Protein AF-A0AAW0A9S1-F1 (afdb_monomer_lite)

Secondary structure (DSSP, 8-state):
-PPPPPPPPPPP--------PPPPP----------------------PPPHHHHHHHHHHHHHHHHHHHHHHTS---PPPPPPBPTTT-PBTT--SSS---GGGT-GGG--SPPTTT--TT---S-TT-TTS-TTTS---

Sequence (140 aa):
MPEPFPRTRSPTLSYAGLASGTSSAATIAVTVFAAGSSANADALPNVPPNQGDTLRLLAKRRVDAVIENTEAARPAKKARQTRSCRKCGRVSHKVDGANGCSGAKEVRLCRNACRDCGEKGCRGRNPKSPNIGCREARWD

Organism: NCBI:txid2862362

Structure (mmCIF, N/CA/C/O backbone):
data_AF-A0AAW0A9S1-F1
#
_entry.id   AF-A0AAW0A9S1-F1
#
loop_
_atom_site.group_PDB
_atom_site.id
_atom_site.type_symbol
_atom_site.label_atom_id
_atom_site.label_alt_id
_atom_site.label_comp_id
_atom_site.label_asym_id
_atom_site.label_entity_id
_atom_site.label_seq_id
_atom_site.pdbx_PDB_ins_code
_atom_site.Cartn_x
_atom_site.Cartn_y
_atom_site.Cartn_z
_atom_site.occupancy
_atom_site.B_iso_or_equiv
_atom_site.auth_seq_id
_atom_site.auth_comp_id
_atom_site.auth_asym_id
_atom_site.auth_atom_id
_atom_site.pdbx_PDB_model_num
ATOM 1 N N . MET A 1 1 ? -16.879 -22.699 -25.201 1.00 46.31 1 MET A N 1
ATOM 2 C CA . MET A 1 1 ? -17.615 -23.136 -23.998 1.00 46.31 1 MET A CA 1
ATOM 3 C C . MET A 1 1 ? -16.809 -22.716 -22.776 1.00 46.31 1 MET A C 1
ATOM 5 O O . MET A 1 1 ? -15.693 -23.202 -22.652 1.00 46.31 1 MET A O 1
ATOM 9 N N . PRO A 1 2 ? -17.259 -21.742 -21.965 1.00 53.81 2 PRO A N 1
ATOM 10 C CA . PRO A 1 2 ? -16.545 -21.358 -20.751 1.00 53.81 2 PRO A CA 1
ATOM 11 C C . PRO A 1 2 ? -16.913 -22.300 -19.597 1.00 53.81 2 PRO A C 1
ATOM 13 O O . PRO A 1 2 ? -18.086 -22.435 -19.256 1.00 53.81 2 PRO A O 1
ATOM 16 N N . GLU A 1 3 ? -15.910 -22.946 -19.006 1.00 64.31 3 GLU A N 1
ATOM 17 C CA . GLU A 1 3 ? -16.080 -23.745 -17.790 1.00 64.31 3 GLU A CA 1
ATOM 18 C C . GLU A 1 3 ? -16.185 -22.856 -16.534 1.00 64.31 3 GLU A C 1
ATOM 20 O O . GLU A 1 3 ? -15.428 -21.887 -16.403 1.00 64.31 3 GLU A O 1
ATOM 25 N N . PRO A 1 4 ? -17.080 -23.174 -15.580 1.00 68.25 4 PRO A N 1
ATOM 26 C CA . PRO A 1 4 ? -17.135 -22.517 -14.281 1.00 68.25 4 PRO A CA 1
ATOM 27 C C . PRO A 1 4 ? -16.236 -23.232 -13.258 1.00 68.25 4 PRO A C 1
ATOM 29 O O . PRO A 1 4 ? -16.505 -24.365 -12.865 1.00 68.25 4 PRO A O 1
ATOM 32 N N . PHE A 1 5 ? -15.203 -22.554 -12.751 1.00 59.97 5 PHE A N 1
ATOM 33 C CA . PHE A 1 5 ? -14.452 -23.060 -11.597 1.00 59.97 5 PHE A CA 1
ATOM 34 C C . PHE A 1 5 ? -15.181 -22.762 -10.270 1.00 59.97 5 PHE A C 1
ATOM 36 O O . PHE A 1 5 ? -15.572 -21.614 -10.029 1.00 59.97 5 PHE A O 1
ATOM 43 N N . PRO A 1 6 ? -15.355 -23.769 -9.388 1.00 63.75 6 PRO A N 1
ATOM 44 C CA . PRO A 1 6 ? -16.054 -23.626 -8.118 1.00 63.75 6 PRO A CA 1
ATOM 45 C C . PRO A 1 6 ? -15.201 -23.021 -6.989 1.00 63.75 6 PRO A C 1
ATOM 47 O O . PRO A 1 6 ? -13.972 -23.003 -6.994 1.00 63.75 6 PRO A O 1
ATOM 50 N N . ARG A 1 7 ? -15.944 -22.522 -5.998 1.00 58.84 7 ARG A N 1
ATOM 51 C CA . ARG A 1 7 ? -15.563 -2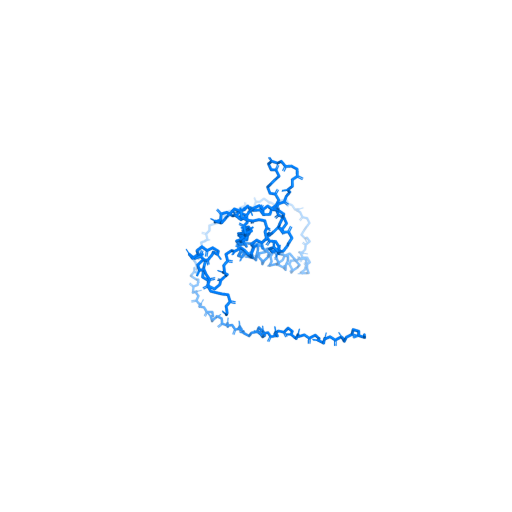1.742 -4.814 1.00 58.84 7 ARG A CA 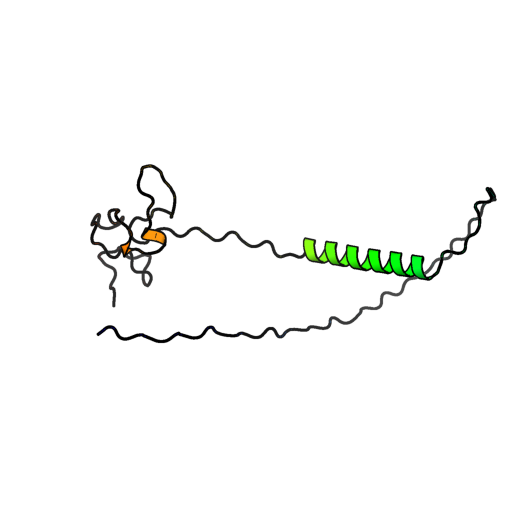1
ATOM 52 C C . ARG A 1 7 ? -14.545 -22.450 -3.911 1.00 58.84 7 ARG A C 1
ATOM 54 O O . ARG A 1 7 ? -14.805 -23.554 -3.438 1.00 58.84 7 ARG A O 1
ATOM 61 N N . THR A 1 8 ? -13.467 -21.757 -3.545 1.00 60.75 8 THR A N 1
ATOM 62 C CA . THR A 1 8 ? -12.597 -22.159 -2.431 1.00 60.75 8 THR A CA 1
ATOM 63 C C . THR A 1 8 ? -13.074 -21.555 -1.109 1.00 60.75 8 THR A C 1
ATOM 65 O O . THR A 1 8 ? -13.405 -20.375 -0.994 1.00 60.75 8 THR A O 1
ATOM 68 N N . ARG A 1 9 ? -13.169 -22.452 -0.127 1.00 55.69 9 ARG A N 1
ATOM 69 C CA . ARG A 1 9 ? -13.740 -22.301 1.212 1.00 55.69 9 ARG A CA 1
ATOM 70 C C . ARG A 1 9 ? -12.889 -21.395 2.106 1.00 55.69 9 ARG A C 1
ATOM 72 O O . ARG A 1 9 ? -11.663 -21.466 2.093 1.00 55.69 9 ARG A O 1
ATOM 79 N N . SER A 1 10 ? -13.561 -20.591 2.922 1.00 60.12 10 SER A N 1
ATOM 80 C CA . SER A 1 10 ? -12.970 -19.824 4.022 1.00 60.12 10 SER A CA 1
ATOM 81 C C . SER A 1 10 ? -12.563 -20.746 5.181 1.00 60.12 10 SER A C 1
ATOM 83 O O . SER A 1 10 ? -13.316 -21.672 5.489 1.00 60.12 10 SER A O 1
ATOM 85 N N . PRO A 1 11 ? -11.435 -20.495 5.868 1.00 64.25 11 PRO A N 1
ATOM 86 C CA . PRO A 1 11 ? -11.131 -21.179 7.115 1.00 64.25 11 PRO A CA 1
ATOM 87 C C . PRO A 1 11 ? -11.912 -20.560 8.283 1.00 64.25 11 PRO A C 1
ATOM 89 O O . PRO A 1 11 ? -11.784 -19.376 8.592 1.00 64.25 11 PRO A O 1
ATOM 92 N N . THR A 1 12 ? -12.710 -21.397 8.941 1.00 62.62 12 THR A N 1
ATOM 93 C CA . THR A 1 12 ? -13.207 -21.212 10.307 1.00 62.62 12 THR A CA 1
ATOM 94 C C . THR A 1 12 ? -12.068 -21.466 11.290 1.00 62.62 12 THR A C 1
ATOM 96 O O . THR A 1 12 ? -11.524 -22.569 11.303 1.00 62.62 12 THR A O 1
ATOM 99 N N . LEU A 1 13 ? -11.736 -20.492 12.138 1.00 56.69 13 LEU A N 1
ATOM 100 C CA . LEU A 1 13 ? -10.922 -20.723 13.334 1.00 56.69 13 LEU A CA 1
ATOM 101 C C . LEU A 1 13 ? -11.595 -20.087 14.556 1.00 56.69 13 LEU A C 1
ATOM 103 O O . LEU A 1 13 ? -11.507 -18.889 14.806 1.00 56.69 13 LEU A O 1
ATOM 107 N N . SER A 1 14 ? -12.356 -20.955 15.218 1.00 48.84 14 SER A N 1
ATOM 108 C CA . SER A 1 14 ? -12.468 -21.207 16.656 1.00 48.84 14 SER A CA 1
ATOM 109 C C . SER A 1 14 ? -11.974 -20.125 17.621 1.00 48.84 14 SER A C 1
ATOM 111 O O . SER A 1 14 ? -10.777 -19.907 17.787 1.00 48.84 14 SER A O 1
ATOM 113 N N . TYR A 1 15 ? -12.927 -19.543 18.348 1.00 52.81 15 TYR A N 1
ATOM 114 C CA . TYR A 1 15 ? -12.702 -18.777 19.568 1.00 52.81 15 TYR A CA 1
ATOM 115 C C . TYR A 1 15 ? -12.807 -19.741 20.759 1.00 52.81 15 TYR A C 1
ATOM 117 O O . TYR A 1 15 ? -13.888 -20.251 21.046 1.00 52.81 15 TYR A O 1
ATOM 125 N N . ALA A 1 16 ? -11.696 -20.014 21.437 1.00 55.69 16 ALA A N 1
ATOM 126 C CA . ALA A 1 16 ? -11.682 -20.708 22.720 1.00 55.69 16 ALA A CA 1
ATOM 127 C C . ALA A 1 16 ? -10.629 -20.047 23.612 1.00 55.69 16 ALA A C 1
ATOM 129 O O . ALA A 1 16 ? -9.466 -19.944 23.230 1.00 55.69 16 ALA A O 1
ATOM 130 N N . GLY A 1 17 ? -11.053 -19.564 24.778 1.00 44.31 17 GLY A N 1
ATOM 131 C CA . GLY A 1 17 ? -10.160 -18.919 25.736 1.00 44.31 17 GLY A CA 1
ATOM 132 C C . GLY A 1 17 ? -10.906 -18.190 26.846 1.00 44.31 17 GLY A C 1
ATOM 133 O O . GLY A 1 17 ? -10.757 -16.983 26.996 1.00 44.31 17 GLY A O 1
ATOM 134 N N . LEU A 1 18 ? -11.735 -18.918 27.598 1.00 53.41 18 LEU A N 1
ATOM 135 C CA . LEU A 1 18 ? -12.208 -18.495 28.916 1.00 53.41 18 LEU A CA 1
ATOM 136 C C . LEU A 1 18 ? -11.081 -18.775 29.915 1.00 53.41 18 LEU A C 1
ATOM 138 O O . LEU A 1 18 ? -10.791 -19.934 30.200 1.00 53.41 18 LEU A O 1
ATOM 142 N N . ALA A 1 19 ? -10.443 -17.725 30.428 1.00 51.91 19 ALA A N 1
ATOM 143 C CA . ALA A 1 19 ? -9.546 -17.819 31.572 1.00 51.91 19 ALA A CA 1
ATOM 144 C C . ALA A 1 19 ? -10.196 -17.101 32.759 1.00 51.91 19 ALA A C 1
ATOM 146 O O . ALA A 1 19 ? -10.278 -15.874 32.805 1.00 51.91 19 ALA A O 1
ATOM 147 N N . SER A 1 20 ? -10.696 -17.908 33.690 1.00 56.31 20 SER A N 1
ATOM 148 C CA . SER A 1 20 ? -11.224 -17.505 34.988 1.00 56.31 20 SER A CA 1
ATOM 149 C C . SER A 1 20 ? -10.072 -17.060 35.892 1.00 56.31 20 SER A C 1
ATOM 151 O O . SER A 1 20 ? -9.253 -17.880 36.302 1.00 56.31 20 SER A O 1
ATOM 153 N N . GLY A 1 21 ? -9.996 -15.761 36.188 1.00 47.16 21 GLY A N 1
ATOM 154 C CA . GLY A 1 21 ? -9.067 -15.194 37.165 1.00 47.16 21 GLY A CA 1
ATOM 155 C C . GLY A 1 21 ? -9.681 -15.210 38.562 1.00 47.16 21 GLY A C 1
ATOM 156 O O . GLY A 1 21 ? -10.715 -14.592 38.802 1.00 47.16 21 GLY A O 1
ATOM 157 N N . THR A 1 22 ? -9.047 -15.954 39.459 1.00 54.69 22 THR A N 1
ATOM 158 C CA . THR A 1 22 ? -9.416 -16.171 40.859 1.00 54.69 22 THR A CA 1
ATOM 159 C C . THR A 1 22 ? -9.313 -14.902 41.703 1.00 54.69 22 THR A C 1
ATOM 161 O O . THR A 1 22 ? -8.367 -14.127 41.584 1.00 54.69 22 THR A O 1
ATOM 164 N N . SER A 1 23 ? -10.295 -14.724 42.582 1.00 49.94 23 SER A N 1
ATOM 165 C CA . SER A 1 23 ? -10.449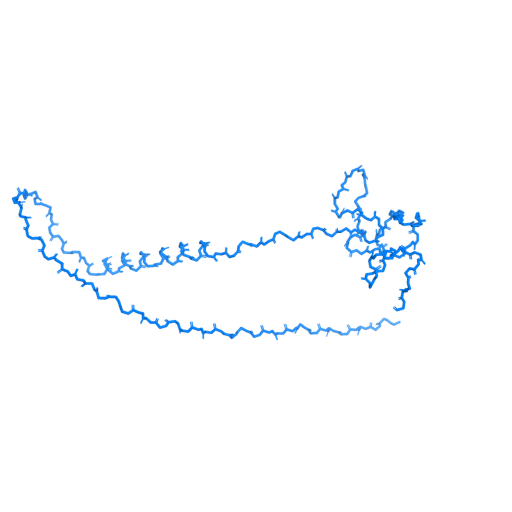 -13.616 43.521 1.00 49.94 23 SER A CA 1
ATOM 166 C C . SER A 1 23 ? -9.363 -13.611 44.605 1.00 49.94 23 SER A C 1
ATOM 168 O O . SER A 1 23 ? -9.239 -14.578 45.353 1.00 49.94 23 SER A O 1
ATOM 170 N N . SER A 1 24 ? -8.633 -12.502 44.744 1.00 57.59 24 SER A N 1
ATOM 171 C CA . SER A 1 24 ? -7.794 -12.236 45.919 1.00 57.59 24 SER A CA 1
ATOM 172 C C . SER A 1 24 ? -8.605 -11.471 46.963 1.00 57.59 24 SER A C 1
ATOM 174 O O . SER A 1 24 ? -9.084 -10.367 46.707 1.00 57.59 24 SER A O 1
ATOM 176 N N . ALA A 1 25 ? -8.770 -12.083 48.134 1.00 53.34 25 ALA A N 1
ATOM 177 C CA . ALA A 1 25 ? -9.399 -11.490 49.303 1.00 53.34 25 ALA A CA 1
ATOM 178 C C . ALA A 1 25 ? -8.501 -10.387 49.889 1.00 53.34 25 ALA A C 1
ATOM 180 O O . ALA A 1 25 ? -7.376 -10.657 50.305 1.00 53.34 25 ALA A O 1
ATOM 181 N N . ALA A 1 26 ? -9.005 -9.154 49.932 1.00 53.19 26 ALA A N 1
ATOM 182 C CA . ALA A 1 26 ? -8.403 -8.058 50.682 1.00 53.19 26 ALA A CA 1
ATOM 183 C C . ALA A 1 26 ? -9.252 -7.798 51.932 1.00 53.19 26 ALA A C 1
ATOM 185 O O . ALA A 1 26 ? -10.417 -7.410 51.844 1.00 53.19 26 ALA A O 1
ATOM 186 N N . THR A 1 27 ? -8.668 -8.059 53.096 1.00 57.88 27 THR A N 1
ATOM 187 C CA . THR A 1 27 ? -9.247 -7.802 54.415 1.00 57.88 27 THR A CA 1
ATOM 188 C C . THR A 1 27 ? -9.338 -6.292 54.638 1.00 57.88 27 THR A C 1
ATOM 190 O O . THR A 1 27 ? -8.315 -5.615 54.711 1.00 57.88 27 THR A O 1
ATOM 193 N N . ILE A 1 28 ? -10.553 -5.747 54.731 1.00 55.84 28 ILE A N 1
ATOM 194 C CA . ILE A 1 28 ? -10.787 -4.326 55.021 1.00 55.84 28 ILE A CA 1
ATOM 195 C C . ILE A 1 28 ? -10.899 -4.165 56.539 1.00 55.84 28 ILE A C 1
ATOM 197 O O . ILE A 1 28 ? -11.851 -4.646 57.151 1.00 55.84 28 ILE A O 1
ATOM 201 N N . ALA A 1 29 ? -9.924 -3.491 57.148 1.00 49.97 29 ALA A N 1
ATOM 202 C CA . ALA A 1 29 ? -10.007 -3.048 58.533 1.00 49.97 29 ALA A CA 1
ATOM 203 C C . ALA A 1 29 ? -10.949 -1.836 58.616 1.00 49.97 29 ALA A C 1
ATOM 205 O O . ALA A 1 29 ? -10.667 -0.783 58.046 1.00 49.97 29 ALA A O 1
ATOM 206 N N . VAL A 1 30 ? -12.077 -1.992 59.309 1.00 48.88 30 VAL A N 1
ATOM 207 C CA . VAL A 1 30 ? -13.011 -0.899 59.603 1.00 48.88 30 VAL A CA 1
ATOM 208 C C . VAL A 1 30 ? -12.606 -0.284 60.939 1.00 48.88 30 VAL A C 1
ATOM 210 O O . VAL A 1 30 ? -12.786 -0.896 61.989 1.00 48.88 30 VAL A O 1
ATOM 213 N N . THR A 1 31 ? -12.054 0.926 60.911 1.00 58.19 31 THR A N 1
ATOM 214 C CA . THR A 1 31 ? -11.920 1.765 62.103 1.00 58.19 31 THR A CA 1
ATOM 215 C C . THR A 1 31 ? -13.204 2.569 62.284 1.00 58.19 31 THR A C 1
ATOM 217 O O . THR A 1 31 ? -13.627 3.323 61.409 1.00 58.19 31 THR A O 1
ATOM 220 N N . VAL A 1 32 ? -13.860 2.376 63.427 1.00 51.56 32 VAL A N 1
ATOM 221 C CA . VAL A 1 32 ? -15.036 3.147 63.837 1.00 51.56 32 VAL A CA 1
ATOM 222 C C . VAL A 1 32 ? -14.547 4.495 64.359 1.00 51.56 32 VAL A C 1
ATOM 224 O O . VAL A 1 32 ? -13.908 4.551 65.407 1.00 51.56 32 VAL A O 1
ATOM 227 N N . PHE A 1 33 ? -14.836 5.578 63.638 1.00 44.91 33 PHE A N 1
ATOM 228 C CA . PHE A 1 33 ? -14.656 6.934 64.149 1.00 44.91 33 PHE A CA 1
ATOM 229 C C . PHE A 1 33 ? -16.019 7.495 64.554 1.00 44.91 33 PHE A C 1
ATOM 231 O O . PHE A 1 33 ? -16.864 7.789 63.709 1.00 44.91 33 PHE A O 1
ATOM 238 N N . ALA A 1 34 ? -16.235 7.603 65.862 1.00 51.69 34 ALA A N 1
ATOM 239 C CA . ALA A 1 34 ? -17.360 8.315 66.441 1.00 51.69 34 ALA A CA 1
ATOM 240 C C . ALA A 1 34 ? -16.959 9.780 66.658 1.00 51.69 34 ALA A C 1
ATOM 242 O O . ALA A 1 34 ? -16.084 10.068 67.470 1.00 51.69 34 ALA A O 1
ATOM 243 N N . ALA A 1 35 ? -17.616 10.703 65.960 1.00 48.56 35 ALA A N 1
ATOM 244 C CA . ALA A 1 35 ? -17.667 12.110 66.340 1.00 48.56 35 ALA A CA 1
ATOM 245 C C . ALA A 1 35 ? -19.001 12.692 65.861 1.00 48.56 35 ALA A C 1
ATOM 247 O O . ALA A 1 35 ? -19.335 12.622 64.680 1.00 48.56 35 ALA A O 1
ATOM 248 N N . GLY A 1 36 ? -19.798 13.170 66.816 1.00 50.22 36 GLY A N 1
ATOM 249 C CA . GLY A 1 36 ? -21.161 13.641 66.596 1.00 50.22 36 GLY A CA 1
ATOM 250 C C . GLY A 1 36 ? -21.250 15.062 66.044 1.00 50.22 36 GLY A C 1
ATOM 251 O O . GLY A 1 36 ? -20.265 15.794 66.032 1.00 50.22 36 GLY A O 1
ATOM 252 N N . SER A 1 37 ? -22.465 15.455 65.654 1.00 51.06 37 SER A N 1
ATOM 253 C CA . SER A 1 37 ? -23.126 16.706 66.069 1.00 51.06 37 SER A CA 1
ATOM 254 C C . SER A 1 37 ? -24.481 16.873 65.366 1.00 51.06 37 SER A C 1
ATOM 256 O O . SER A 1 37 ? -24.569 16.875 64.145 1.00 51.06 37 SER A O 1
ATOM 258 N N . SER A 1 38 ? -25.515 17.005 66.197 1.00 52.56 38 SER A N 1
ATOM 259 C CA . SER A 1 38 ? -26.507 18.090 66.187 1.00 52.56 38 SER A CA 1
ATOM 260 C C . SER A 1 38 ? -27.296 18.401 64.904 1.00 52.56 38 SER A C 1
ATOM 262 O O . SER A 1 38 ? -26.858 19.146 64.038 1.00 52.56 38 SER A O 1
ATOM 264 N N . ALA A 1 39 ? -28.523 17.873 64.896 1.00 54.69 39 ALA A N 1
ATOM 265 C CA . ALA A 1 39 ? -29.790 18.421 64.398 1.00 54.69 39 ALA A CA 1
ATOM 266 C C . ALA A 1 39 ? -29.795 19.686 63.507 1.00 54.69 39 ALA A C 1
ATOM 268 O O . ALA A 1 39 ? -29.486 20.783 63.957 1.00 54.69 39 ALA A O 1
ATOM 269 N N . ASN A 1 40 ? -30.383 19.533 62.315 1.00 53.59 40 ASN A N 1
ATOM 270 C CA . ASN A 1 40 ? -31.397 20.446 61.779 1.00 53.59 40 ASN A CA 1
ATOM 271 C C . ASN A 1 40 ? -32.440 19.597 61.039 1.00 53.59 40 ASN A C 1
ATOM 273 O O . ASN A 1 40 ? -32.141 18.965 60.027 1.00 53.59 40 ASN A O 1
ATOM 277 N N . ALA A 1 41 ? -33.638 19.503 61.614 1.00 48.12 41 ALA A N 1
ATOM 278 C CA . ALA A 1 41 ? -34.760 18.753 61.066 1.00 48.12 41 ALA A CA 1
ATOM 279 C C . ALA A 1 41 ? -35.625 19.684 60.208 1.00 48.12 41 ALA A C 1
ATOM 281 O O . ALA A 1 41 ? -36.665 20.159 60.655 1.00 48.12 41 ALA A O 1
ATOM 282 N N . ASP A 1 42 ? -35.197 19.923 58.970 1.00 51.88 42 ASP A N 1
ATOM 283 C CA . ASP A 1 42 ? -36.122 20.307 57.906 1.00 51.88 42 ASP A CA 1
ATOM 284 C C . ASP A 1 42 ? -36.804 19.027 57.413 1.00 51.88 42 ASP A C 1
ATOM 286 O O . ASP A 1 42 ? -36.199 18.166 56.768 1.00 51.88 42 ASP A O 1
ATOM 290 N N . ALA A 1 43 ? -38.064 18.861 57.815 1.00 52.56 43 ALA A N 1
ATOM 291 C CA . ALA A 1 43 ? -38.885 17.696 57.525 1.00 52.56 43 ALA A CA 1
ATOM 292 C C . ALA A 1 43 ? -39.252 17.639 56.033 1.00 52.56 43 ALA A C 1
ATOM 294 O O . ALA A 1 43 ? -40.328 18.062 55.613 1.00 52.56 43 ALA A O 1
ATOM 295 N N . LEU A 1 44 ? -38.356 17.074 55.227 1.00 60.25 44 LEU A N 1
ATOM 296 C CA . LEU A 1 44 ? -38.717 16.493 53.938 1.00 60.25 44 LEU A CA 1
ATOM 297 C C . LEU A 1 44 ? -39.583 15.244 54.177 1.00 60.25 44 LEU A C 1
ATOM 299 O O . LEU A 1 44 ? -39.334 14.506 55.138 1.00 60.25 44 LEU A O 1
ATOM 303 N N . PRO A 1 45 ? -40.587 14.966 53.325 1.00 62.47 45 PRO A N 1
ATOM 304 C CA . PRO A 1 45 ? -41.386 13.758 53.449 1.00 62.47 45 PRO A CA 1
ATOM 305 C C . PRO A 1 45 ? -40.468 12.537 53.340 1.00 62.47 45 PRO A C 1
ATOM 307 O O . PRO A 1 45 ? -39.848 12.285 52.306 1.00 62.47 45 PRO A O 1
ATOM 310 N N . ASN A 1 46 ? -40.383 11.796 54.443 1.00 62.94 46 ASN A N 1
ATOM 311 C CA . ASN A 1 46 ? -39.701 10.517 54.575 1.00 62.94 46 ASN A CA 1
ATOM 312 C C . ASN A 1 46 ? -40.466 9.463 53.760 1.00 62.94 46 ASN A C 1
ATOM 314 O O . ASN A 1 46 ? -41.216 8.653 54.299 1.00 62.94 46 ASN A O 1
ATOM 318 N N . VAL A 1 47 ? -40.353 9.541 52.435 1.00 63.62 47 VAL A N 1
ATOM 319 C CA . VAL A 1 47 ? -40.779 8.468 51.544 1.00 63.62 47 VAL A CA 1
ATOM 320 C C . VAL A 1 47 ? -39.638 7.455 51.560 1.00 63.62 47 VAL A C 1
ATOM 322 O O . VAL A 1 47 ? -38.548 7.784 51.080 1.00 63.62 47 VAL A O 1
ATOM 325 N N . PRO A 1 48 ? -39.832 6.249 52.127 1.00 61.12 48 PRO A N 1
ATOM 326 C CA . PRO A 1 48 ? -38.801 5.229 52.084 1.00 61.12 48 PRO A CA 1
ATOM 327 C C . PRO A 1 48 ? -38.481 4.973 50.608 1.00 61.12 48 PRO A C 1
ATOM 329 O O . PRO A 1 48 ? -39.408 4.775 49.815 1.00 61.12 48 PRO A O 1
ATOM 332 N N . PRO A 1 49 ? -37.202 5.021 50.201 1.00 61.19 49 PRO A N 1
ATOM 333 C CA . PRO A 1 49 ? -36.843 4.789 48.816 1.00 61.19 49 PRO A CA 1
ATOM 334 C C . PRO A 1 49 ? -37.380 3.415 48.422 1.00 61.19 49 PRO A C 1
ATOM 336 O O . PRO A 1 49 ? -37.078 2.409 49.071 1.00 61.19 49 PRO A O 1
ATOM 339 N N . ASN A 1 50 ? -38.223 3.387 47.391 1.00 72.06 50 ASN A N 1
ATOM 340 C CA . ASN A 1 50 ? -38.779 2.152 46.867 1.00 72.06 50 ASN A CA 1
ATOM 341 C C . ASN A 1 50 ? -37.590 1.239 46.543 1.00 72.06 50 ASN A C 1
ATOM 343 O O . ASN A 1 50 ? -36.696 1.633 45.794 1.00 72.06 50 ASN A O 1
ATOM 347 N N . GLN A 1 51 ? -37.520 0.049 47.144 1.00 73.75 51 GLN A N 1
ATOM 348 C CA . GLN A 1 51 ? -36.336 -0.820 47.032 1.00 73.75 51 GLN A CA 1
ATOM 349 C C . GLN A 1 51 ? -36.000 -1.159 45.566 1.00 73.75 51 GLN A C 1
ATOM 351 O O . GLN A 1 51 ? -34.850 -1.427 45.225 1.00 73.75 51 GLN A O 1
ATOM 356 N N . GLY A 1 52 ? -36.993 -1.090 44.674 1.00 78.69 52 GLY A N 1
ATOM 357 C CA . GLY A 1 52 ? -36.790 -1.206 43.232 1.00 78.69 52 GLY A CA 1
ATOM 358 C C . GLY A 1 52 ? -35.951 -0.073 42.630 1.00 78.69 52 GLY A C 1
ATOM 359 O O . GLY A 1 52 ? -35.119 -0.329 41.760 1.00 78.69 52 GLY A O 1
ATOM 360 N N . ASP A 1 53 ? -36.105 1.161 43.111 1.00 79.44 53 ASP A N 1
ATOM 361 C CA . ASP A 1 53 ? -35.394 2.328 42.584 1.00 79.44 53 ASP A CA 1
ATOM 362 C C . ASP A 1 53 ? -33.912 2.297 42.960 1.00 79.44 53 ASP A C 1
ATOM 364 O O . ASP A 1 53 ? -33.053 2.580 42.123 1.00 79.44 53 ASP A O 1
ATOM 368 N N . THR A 1 54 ? -33.586 1.865 44.182 1.00 83.12 54 THR A N 1
ATOM 369 C CA . THR A 1 54 ? -32.192 1.711 44.628 1.00 83.12 54 THR A CA 1
ATOM 370 C C . THR A 1 54 ? -31.476 0.597 43.865 1.00 83.12 54 THR A C 1
ATOM 372 O O . THR A 1 54 ? -30.353 0.799 43.391 1.00 83.12 54 THR A O 1
ATOM 375 N N . LEU A 1 55 ? -32.135 -0.549 43.656 1.00 83.31 55 LEU A N 1
ATOM 376 C CA . LEU A 1 55 ? -31.605 -1.642 42.835 1.00 83.31 55 LEU A CA 1
ATOM 377 C C . LEU A 1 55 ? -31.384 -1.210 41.382 1.00 83.31 55 LEU A C 1
ATOM 379 O O . LEU A 1 55 ? -30.346 -1.520 40.794 1.00 83.31 55 LEU A O 1
ATOM 383 N N . ARG A 1 56 ? -32.319 -0.446 40.809 1.00 86.50 56 ARG A N 1
ATOM 384 C CA . ARG A 1 56 ? -32.217 0.067 39.438 1.00 86.50 56 ARG A CA 1
ATOM 385 C C . ARG A 1 56 ? -31.052 1.044 39.274 1.00 86.50 56 ARG A C 1
ATOM 387 O O . ARG A 1 56 ? -30.347 0.995 38.266 1.00 86.50 56 ARG A O 1
ATOM 394 N N . LEU A 1 57 ? -30.807 1.890 40.271 1.00 87.69 57 LEU A N 1
ATOM 395 C CA . LEU A 1 57 ? -29.702 2.852 40.269 1.00 87.69 57 LEU A CA 1
ATOM 396 C C . LEU A 1 57 ? -28.337 2.156 40.384 1.00 87.69 57 LEU A C 1
ATOM 398 O O . LEU A 1 57 ? -27.395 2.515 39.675 1.00 87.69 57 LEU A O 1
ATOM 402 N N . LEU A 1 58 ? -28.242 1.113 41.215 1.00 89.06 58 LEU A N 1
ATOM 403 C CA . LEU A 1 58 ? -27.046 0.272 41.319 1.00 89.06 58 LEU A CA 1
ATOM 404 C C . LEU A 1 58 ? -26.783 -0.518 40.033 1.00 89.06 58 LEU A C 1
ATOM 406 O O . LEU A 1 58 ? -25.638 -0.597 39.588 1.00 89.06 58 LEU A O 1
ATOM 410 N N . ALA A 1 59 ? -27.830 -1.069 39.415 1.00 89.38 59 ALA A N 1
ATOM 411 C CA . ALA A 1 59 ? -27.719 -1.757 38.133 1.00 89.38 59 ALA A CA 1
ATOM 412 C C . ALA A 1 59 ? -27.196 -0.815 37.039 1.00 89.38 59 ALA A C 1
ATOM 414 O O . ALA A 1 59 ? -26.270 -1.179 36.316 1.00 89.38 59 ALA A O 1
ATOM 415 N N . LYS A 1 60 ? -27.714 0.419 36.973 1.00 92.06 60 LYS A N 1
ATOM 416 C CA . LYS A 1 60 ? -27.251 1.433 36.017 1.00 92.06 60 LYS A CA 1
ATOM 417 C C . LYS A 1 60 ? -25.766 1.767 36.205 1.00 92.06 60 LYS A C 1
ATOM 419 O O . LYS A 1 60 ? -25.006 1.666 35.250 1.00 92.06 60 LYS A O 1
ATOM 424 N N . ARG A 1 61 ? -25.325 2.025 37.444 1.00 91.56 61 ARG A N 1
ATOM 425 C CA . ARG A 1 61 ? -23.902 2.285 37.749 1.00 91.56 61 ARG A CA 1
ATOM 426 C C . ARG A 1 61 ? -22.976 1.139 37.334 1.00 91.56 61 ARG A C 1
ATOM 428 O O . ARG A 1 61 ? -21.862 1.390 36.891 1.00 91.56 61 ARG A O 1
ATOM 435 N N . ARG A 1 62 ? -23.418 -0.118 37.470 1.00 88.62 62 ARG A N 1
ATOM 436 C CA . ARG A 1 62 ? -22.633 -1.286 37.029 1.00 88.62 62 ARG A CA 1
ATOM 437 C C . ARG A 1 62 ? -22.482 -1.332 35.511 1.00 88.62 62 ARG A C 1
ATOM 439 O O . ARG A 1 62 ? -21.403 -1.659 35.033 1.00 88.62 62 ARG A O 1
ATOM 446 N N . VAL A 1 63 ? -23.540 -1.010 34.766 1.00 90.75 63 VAL A N 1
ATOM 447 C CA . VAL A 1 63 ? -23.494 -0.967 33.298 1.00 90.75 63 VAL A CA 1
ATOM 448 C C . VAL A 1 63 ? -22.578 0.158 32.821 1.00 90.75 63 VAL A C 1
ATOM 450 O O . VAL A 1 63 ? -21.708 -0.100 31.995 1.00 90.75 63 VAL A O 1
ATOM 453 N N . ASP A 1 64 ? -22.705 1.355 33.394 1.00 88.38 64 ASP A N 1
ATOM 454 C CA . ASP A 1 64 ? -21.876 2.510 33.029 1.00 88.38 64 ASP A CA 1
ATOM 455 C C . ASP A 1 64 ? -20.380 2.215 33.261 1.00 88.38 64 ASP A C 1
ATOM 457 O O . ASP A 1 64 ? -19.562 2.401 32.363 1.00 88.38 64 ASP A O 1
ATOM 461 N N . ALA A 1 65 ? -20.028 1.613 34.404 1.00 84.19 65 ALA A N 1
ATOM 462 C CA . ALA A 1 65 ? -18.650 1.210 34.696 1.00 84.19 65 ALA A CA 1
ATOM 463 C C . ALA A 1 65 ? -18.111 0.134 33.731 1.00 84.19 65 ALA A C 1
ATOM 465 O O . ALA A 1 65 ? -16.922 0.117 33.412 1.00 84.19 65 ALA A O 1
ATOM 466 N N . VAL A 1 66 ? -18.954 -0.788 33.253 1.00 84.19 66 VAL A N 1
ATOM 467 C CA . VAL A 1 66 ? -18.545 -1.775 32.238 1.00 84.19 66 VAL A CA 1
ATOM 468 C C . VAL A 1 66 ? -18.319 -1.093 30.891 1.00 84.19 66 VAL A C 1
ATOM 470 O O . VAL A 1 66 ? -17.335 -1.400 30.218 1.00 84.19 66 VAL A O 1
ATOM 473 N N . ILE A 1 67 ? -19.181 -0.150 30.505 1.00 83.44 67 ILE A N 1
ATOM 474 C CA . ILE A 1 67 ? -19.033 0.607 29.258 1.00 83.44 67 ILE A CA 1
ATOM 475 C C . ILE A 1 67 ? -17.705 1.369 29.271 1.00 83.44 67 ILE A C 1
ATOM 477 O O . ILE A 1 67 ? -16.887 1.142 28.383 1.00 83.44 67 ILE A O 1
ATOM 481 N N . GLU A 1 68 ? -17.428 2.152 30.314 1.00 82.50 68 GLU A N 1
ATOM 482 C CA . GLU A 1 68 ? -16.180 2.919 30.436 1.00 82.50 68 GLU A CA 1
ATOM 483 C C . GLU A 1 68 ? -14.933 2.024 30.356 1.00 82.50 68 GLU A C 1
ATOM 485 O O . GLU A 1 68 ? -14.002 2.304 29.595 1.00 82.50 68 GLU A O 1
ATOM 490 N N . ASN A 1 69 ? -14.936 0.887 31.061 1.00 76.00 69 ASN A N 1
ATOM 491 C CA . ASN A 1 69 ? -13.825 -0.065 31.021 1.00 76.00 69 ASN A CA 1
ATOM 492 C C . ASN A 1 69 ? -13.664 -0.728 29.645 1.00 76.00 69 ASN A C 1
ATOM 494 O O . ASN A 1 69 ? -12.543 -0.952 29.190 1.00 76.00 69 ASN A O 1
ATOM 498 N N . THR A 1 70 ? -14.765 -1.040 28.955 1.00 75.56 70 THR A N 1
ATOM 499 C CA . THR A 1 70 ? -14.701 -1.654 27.619 1.00 75.56 70 THR A CA 1
ATOM 500 C C . THR A 1 70 ? -14.292 -0.673 26.531 1.00 75.56 70 THR A C 1
ATOM 502 O O . THR A 1 70 ? -13.652 -1.092 25.569 1.00 75.56 70 THR A O 1
ATOM 505 N N . GLU A 1 71 ? -14.628 0.611 26.657 1.00 76.06 71 GLU A N 1
ATOM 506 C CA . GLU A 1 71 ? -14.220 1.651 25.713 1.00 76.06 71 GLU A CA 1
ATOM 507 C C . GLU A 1 71 ? -12.747 2.021 25.880 1.00 76.06 71 GLU A C 1
ATOM 509 O O . GLU A 1 71 ? -12.020 2.053 24.884 1.00 76.06 71 GLU A O 1
ATOM 514 N N . ALA A 1 72 ? -12.279 2.181 27.122 1.00 73.62 72 ALA A N 1
ATOM 515 C CA . ALA A 1 72 ? -10.869 2.414 27.426 1.00 73.62 72 ALA A CA 1
ATOM 516 C C . ALA A 1 72 ? -9.971 1.228 27.022 1.00 73.62 72 ALA A C 1
ATOM 518 O O . ALA A 1 72 ? -8.825 1.421 26.617 1.00 73.62 72 ALA A O 1
ATOM 519 N N . ALA A 1 73 ? -10.497 0.000 27.079 1.00 73.25 73 ALA A N 1
ATOM 520 C CA . ALA A 1 73 ? -9.770 -1.211 26.711 1.00 73.25 73 ALA A CA 1
ATOM 521 C C . ALA A 1 73 ? -9.866 -1.583 25.220 1.00 73.25 73 ALA A C 1
ATOM 523 O O . ALA A 1 73 ? -9.325 -2.622 24.827 1.00 73.25 73 ALA A O 1
ATOM 524 N N . ARG A 1 74 ? -10.530 -0.790 24.356 1.00 78.94 74 ARG A N 1
ATOM 525 C CA . ARG A 1 74 ? -10.556 -1.110 22.918 1.00 78.94 74 ARG A CA 1
ATOM 526 C C . ARG A 1 74 ? -9.141 -0.977 22.355 1.00 78.94 74 ARG A C 1
ATOM 528 O O . ARG A 1 74 ? -8.609 0.132 22.317 1.00 78.94 74 ARG A O 1
ATOM 535 N N . PRO A 1 75 ? -8.524 -2.063 21.854 1.00 79.06 75 PRO A N 1
ATOM 536 C CA . PRO A 1 75 ? -7.202 -1.963 21.265 1.00 79.06 75 PRO A CA 1
ATOM 537 C C . PRO A 1 75 ? -7.267 -1.020 20.062 1.00 79.06 75 PRO A C 1
ATOM 539 O O . PRO A 1 75 ? -8.042 -1.242 19.124 1.00 79.06 75 PRO A O 1
ATOM 542 N N . ALA A 1 76 ? -6.458 0.042 20.091 1.00 82.94 76 ALA A N 1
ATOM 543 C CA . ALA A 1 76 ? -6.367 0.989 18.991 1.00 82.94 76 ALA A CA 1
ATOM 544 C C . ALA A 1 76 ? -6.001 0.231 17.706 1.00 82.94 76 ALA A C 1
ATOM 546 O O . ALA A 1 76 ? -4.926 -0.368 17.587 1.00 82.94 76 ALA A O 1
ATOM 547 N N . LYS A 1 77 ? -6.917 0.221 16.731 1.00 83.81 77 LYS A N 1
ATOM 548 C CA . LYS A 1 77 ? -6.674 -0.431 15.443 1.00 83.81 77 LYS A CA 1
ATOM 549 C C . LYS A 1 77 ? -5.570 0.338 14.723 1.00 83.81 77 LYS A C 1
ATOM 551 O O . LYS A 1 77 ? -5.754 1.493 14.350 1.00 83.81 77 LYS A O 1
ATOM 556 N N . LYS A 1 78 ? -4.425 -0.313 14.512 1.00 85.38 78 LYS A N 1
ATOM 557 C CA . LYS A 1 78 ? -3.317 0.256 13.736 1.00 85.38 78 LYS A CA 1
ATOM 558 C C . LYS A 1 78 ? -3.799 0.589 12.321 1.00 85.38 78 LYS A C 1
ATOM 560 O O . LYS A 1 78 ? -4.457 -0.231 11.677 1.00 85.38 78 LYS A O 1
ATOM 565 N N . ALA A 1 79 ? -3.448 1.776 11.830 1.00 85.38 79 ALA A N 1
ATOM 566 C CA . ALA A 1 79 ? -3.733 2.163 10.455 1.00 85.38 79 ALA A CA 1
ATOM 567 C C . ALA A 1 79 ? -3.039 1.196 9.481 1.00 85.38 79 ALA A C 1
ATOM 569 O O . ALA A 1 79 ? -1.864 0.859 9.637 1.00 85.38 79 ALA A O 1
ATOM 570 N N . ARG A 1 80 ? -3.771 0.727 8.465 1.00 84.62 80 ARG A N 1
ATOM 571 C CA . ARG A 1 80 ? -3.219 -0.177 7.451 1.00 84.62 80 ARG A CA 1
ATOM 572 C C . ARG A 1 80 ? -2.302 0.604 6.513 1.00 84.62 80 ARG A C 1
ATOM 574 O O . ARG A 1 80 ? -2.732 1.584 5.914 1.00 84.62 80 ARG A O 1
ATOM 581 N N . GLN A 1 81 ? -1.0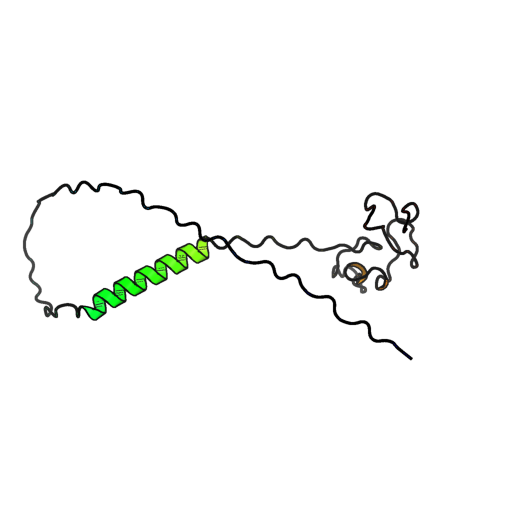73 0.127 6.326 1.00 83.62 81 GLN A N 1
ATOM 582 C CA . GLN A 1 81 ? -0.130 0.736 5.390 1.00 83.62 81 GLN A CA 1
ATOM 583 C C . GLN A 1 81 ? -0.663 0.682 3.950 1.00 83.62 81 GLN A C 1
ATOM 585 O O . GLN A 1 81 ? -1.095 -0.371 3.463 1.00 83.62 81 GLN A O 1
ATOM 590 N N . THR A 1 82 ? -0.618 1.820 3.257 1.00 84.75 82 THR A N 1
ATOM 591 C CA . THR A 1 82 ? -1.057 1.917 1.864 1.00 84.75 82 THR A CA 1
ATOM 592 C C . THR A 1 82 ? -0.078 1.190 0.947 1.00 84.75 82 THR A C 1
ATOM 594 O O . THR A 1 82 ? 1.132 1.396 1.011 1.00 84.75 82 THR A O 1
ATOM 597 N N . ARG A 1 83 ? -0.601 0.327 0.071 1.00 86.81 83 ARG A N 1
ATOM 598 C CA . ARG A 1 83 ? 0.216 -0.445 -0.874 1.00 86.81 83 ARG A CA 1
ATOM 599 C C . ARG A 1 83 ? 0.659 0.426 -2.051 1.00 86.81 83 ARG A C 1
ATOM 601 O O . ARG A 1 83 ? -0.138 1.186 -2.604 1.00 86.81 83 ARG A O 1
ATOM 608 N N . SER A 1 84 ? 1.912 0.266 -2.465 1.00 90.38 84 SER A N 1
ATOM 609 C CA . SER A 1 84 ? 2.445 0.831 -3.704 1.00 90.38 84 SER A CA 1
ATOM 610 C C . SER A 1 84 ? 2.340 -0.169 -4.858 1.00 90.38 84 SER A C 1
ATOM 612 O O . SER A 1 84 ? 2.325 -1.388 -4.675 1.00 90.38 84 SER A O 1
ATOM 614 N N . CYS A 1 85 ? 2.225 0.342 -6.080 1.00 92.56 85 CYS A N 1
ATOM 615 C CA . CYS A 1 85 ? 2.209 -0.485 -7.278 1.00 92.56 85 CYS A CA 1
ATOM 616 C C . CYS A 1 85 ? 3.582 -1.133 -7.493 1.00 92.56 85 CYS A C 1
ATOM 618 O O . CYS A 1 85 ? 4.588 -0.436 -7.603 1.00 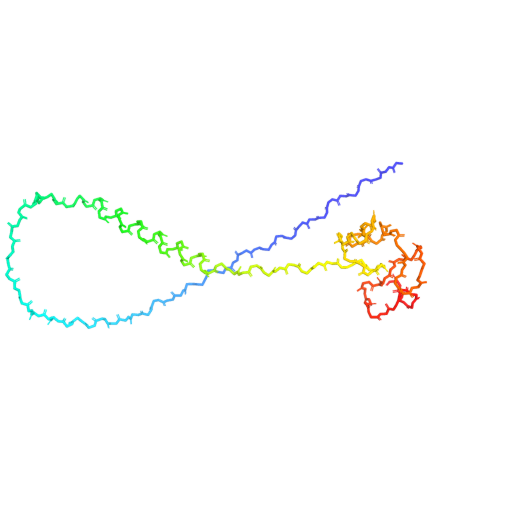92.56 85 CYS A O 1
ATOM 620 N N . ARG A 1 86 ? 3.615 -2.457 -7.674 1.00 92.62 86 ARG A N 1
ATOM 621 C CA . ARG A 1 86 ? 4.856 -3.224 -7.903 1.00 92.62 86 ARG A CA 1
ATOM 622 C C . ARG A 1 86 ? 5.574 -2.896 -9.219 1.00 92.62 86 ARG A C 1
ATOM 624 O O . ARG A 1 86 ? 6.715 -3.300 -9.397 1.00 92.62 86 ARG A O 1
ATOM 631 N N . LYS A 1 87 ? 4.916 -2.194 -10.146 1.00 94.44 87 LYS A N 1
ATOM 632 C CA . LYS A 1 87 ? 5.490 -1.760 -11.432 1.00 94.44 87 LYS A CA 1
ATOM 633 C C . LYS A 1 87 ? 5.918 -0.297 -11.410 1.00 94.44 87 LYS A C 1
ATOM 635 O O . LYS A 1 87 ? 7.066 -0.003 -11.710 1.00 94.44 87 LYS A O 1
ATOM 640 N N . CYS A 1 88 ? 5.001 0.607 -11.057 1.00 92.75 88 CYS A N 1
ATOM 641 C CA . CYS A 1 88 ? 5.223 2.058 -11.116 1.00 92.75 88 CYS A CA 1
ATOM 642 C C . CYS A 1 88 ? 5.793 2.639 -9.806 1.00 92.75 88 CYS A C 1
ATOM 644 O O . CYS A 1 88 ? 6.228 3.783 -9.786 1.00 92.75 88 CYS A O 1
ATOM 646 N N . GLY A 1 89 ? 5.717 1.912 -8.685 1.00 90.25 89 GLY A N 1
ATOM 647 C CA . GLY A 1 89 ? 6.109 2.388 -7.351 1.00 90.25 89 GLY A CA 1
ATOM 648 C C . GLY A 1 89 ? 5.168 3.423 -6.718 1.00 90.25 89 GLY A C 1
ATOM 649 O O . GLY A 1 89 ? 5.279 3.688 -5.525 1.00 90.25 89 GLY A O 1
ATOM 650 N N . ARG A 1 90 ? 4.217 3.990 -7.472 1.00 89.50 90 ARG A N 1
ATOM 651 C CA . ARG A 1 90 ? 3.254 4.975 -6.952 1.00 89.50 90 ARG A CA 1
ATOM 652 C C . ARG A 1 90 ? 2.203 4.312 -6.064 1.00 89.50 90 ARG A C 1
ATOM 654 O O . ARG A 1 90 ? 1.792 3.174 -6.305 1.00 89.50 90 ARG A O 1
ATOM 661 N N . VAL A 1 91 ? 1.761 5.045 -5.050 1.00 87.31 91 VAL A N 1
ATOM 662 C CA . VAL A 1 91 ? 0.684 4.647 -4.137 1.00 87.31 91 VAL A CA 1
ATOM 663 C C . VAL A 1 91 ? -0.666 4.821 -4.842 1.00 87.31 91 VAL A C 1
ATOM 665 O O . VAL A 1 91 ? -0.838 5.780 -5.600 1.00 87.31 91 VAL A O 1
ATOM 668 N N . SER A 1 92 ? -1.616 3.900 -4.625 1.00 72.69 92 SER A N 1
ATOM 669 C CA . SER A 1 92 ? -2.990 4.065 -5.126 1.00 72.69 92 SER A CA 1
ATOM 670 C C . SER A 1 92 ? -3.522 5.444 -4.724 1.00 72.69 92 SER A C 1
ATOM 672 O O . SER A 1 92 ? -3.434 5.807 -3.556 1.00 72.69 92 SER A O 1
ATOM 674 N N . HIS A 1 93 ? -4.112 6.175 -5.669 1.00 64.12 93 HIS A N 1
ATOM 675 C CA . HIS A 1 93 ? -4.829 7.443 -5.443 1.00 64.12 93 HIS A CA 1
ATOM 676 C C . HIS A 1 93 ? -4.006 8.724 -5.219 1.00 64.12 93 HIS A C 1
ATOM 678 O O . HIS A 1 93 ? -4.625 9.768 -5.044 1.00 64.12 93 HIS A O 1
ATOM 684 N N . LYS A 1 94 ? -2.664 8.731 -5.301 1.00 60.03 94 LYS A N 1
ATOM 685 C CA . LYS A 1 94 ? -1.953 10.021 -5.439 1.00 60.03 94 LYS A CA 1
ATOM 686 C C . LYS A 1 94 ? -2.098 10.548 -6.868 1.00 60.03 94 LYS A C 1
ATOM 688 O O . LYS A 1 94 ? -1.492 10.018 -7.802 1.00 60.03 94 LYS A O 1
ATOM 693 N N . VAL A 1 95 ? -2.972 11.541 -7.021 1.00 55.19 95 VAL A N 1
ATOM 694 C CA . VAL A 1 95 ? -3.316 12.220 -8.274 1.00 55.19 95 VAL A CA 1
ATOM 695 C C . VAL A 1 95 ? -2.442 13.467 -8.418 1.00 55.19 95 VAL A C 1
ATOM 697 O O . VAL A 1 95 ? -2.931 14.581 -8.326 1.00 55.19 95 VAL A O 1
ATOM 700 N N . ASP A 1 96 ? -1.146 13.300 -8.675 1.00 57.34 96 ASP A N 1
ATOM 701 C CA . ASP A 1 96 ? -0.277 14.446 -9.019 1.00 57.34 96 ASP A CA 1
ATOM 702 C C . ASP A 1 96 ? -0.376 14.802 -10.525 1.00 57.34 96 ASP A C 1
ATOM 704 O O . ASP A 1 96 ? 0.536 15.376 -11.107 1.00 57.34 96 ASP A O 1
ATOM 708 N N . GLY A 1 97 ? -1.468 14.402 -11.192 1.00 53.06 97 GLY A N 1
ATOM 709 C CA . GLY A 1 97 ? -1.686 14.597 -12.628 1.00 53.06 97 GLY A CA 1
ATOM 710 C C . GLY A 1 97 ? -2.454 13.439 -13.271 1.00 53.06 97 GLY A C 1
ATOM 711 O O . GLY A 1 97 ? -1.880 12.386 -13.535 1.00 53.06 97 GLY A O 1
ATOM 712 N N . ALA A 1 98 ? -3.756 13.653 -13.494 1.00 51.97 98 ALA A N 1
ATOM 713 C CA . ALA A 1 98 ? -4.722 12.960 -14.371 1.00 51.97 98 ALA A CA 1
ATOM 714 C C . ALA A 1 98 ? -4.863 11.415 -14.374 1.00 51.97 98 ALA A C 1
ATOM 716 O O . ALA A 1 98 ? -5.919 10.925 -14.758 1.00 51.97 98 ALA A O 1
ATOM 717 N N . ASN A 1 99 ? -3.887 10.613 -13.943 1.00 62.09 99 ASN A N 1
ATOM 718 C CA . ASN A 1 99 ? -3.935 9.151 -14.035 1.00 62.09 99 ASN A CA 1
ATOM 719 C C . ASN A 1 99 ? -3.481 8.504 -12.723 1.00 62.09 99 ASN A C 1
ATOM 721 O O . ASN A 1 99 ? -2.303 8.194 -12.524 1.00 62.09 99 ASN A O 1
ATOM 725 N N . GLY A 1 100 ? -4.430 8.263 -11.815 1.00 73.75 100 GLY A N 1
ATOM 726 C CA . GLY A 1 100 ? -4.178 7.444 -10.630 1.00 73.75 100 GLY A CA 1
ATOM 727 C C . GLY A 1 100 ? -3.566 6.088 -11.016 1.00 73.75 100 GLY A C 1
ATOM 728 O O . GLY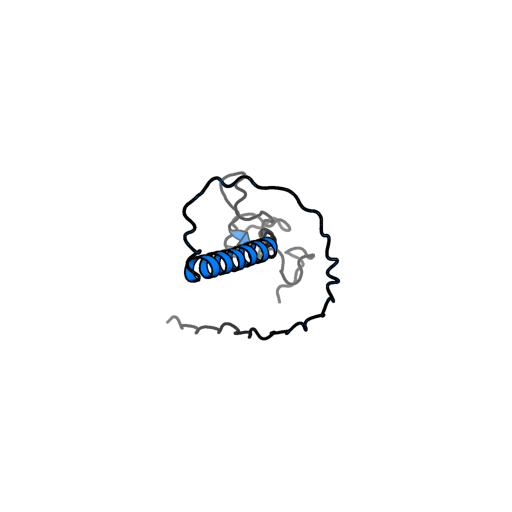 A 1 100 ? -4.016 5.436 -11.958 1.00 73.75 100 GLY A O 1
ATOM 729 N N . CYS A 1 101 ? -2.520 5.639 -10.307 1.00 85.31 101 CYS A N 1
ATOM 730 C CA . CYS A 1 101 ? -1.908 4.334 -10.585 1.00 85.31 101 CYS A CA 1
ATOM 731 C C . CYS A 1 101 ? -2.817 3.219 -10.022 1.00 85.31 101 CYS A C 1
ATOM 733 O O . CYS A 1 101 ? -2.654 2.788 -8.883 1.00 85.31 101 CYS A O 1
ATOM 735 N N . SER A 1 102 ? -3.742 2.700 -10.841 1.00 86.62 102 SER A N 1
ATOM 736 C CA . SER A 1 102 ? -4.588 1.518 -10.540 1.00 86.62 102 SER A CA 1
ATOM 737 C C . SER A 1 102 ? -3.777 0.238 -10.283 1.00 86.62 102 SER A C 1
ATOM 739 O O . SER A 1 102 ? -4.290 -0.763 -9.781 1.00 86.62 102 SER A O 1
ATOM 741 N N . GLY A 1 103 ? -2.477 0.297 -10.588 1.00 84.06 103 GLY A N 1
ATOM 742 C CA . GLY A 1 103 ? -1.497 -0.772 -10.451 1.00 84.06 103 GLY A CA 1
ATOM 743 C C . GLY A 1 103 ? -1.273 -1.318 -9.040 1.00 84.06 103 GLY A C 1
ATOM 744 O O . GLY A 1 103 ? -0.700 -2.396 -8.893 1.00 84.06 103 GLY A O 1
ATOM 745 N N . ALA A 1 104 ? -1.693 -0.598 -7.997 1.00 85.44 104 ALA A N 1
ATOM 746 C CA . ALA A 1 104 ? -1.580 -1.090 -6.624 1.00 85.44 104 ALA A CA 1
ATOM 747 C C . ALA A 1 104 ? -2.695 -2.079 -6.236 1.00 85.44 104 ALA A C 1
ATOM 749 O O . ALA A 1 104 ? -2.510 -2.841 -5.288 1.00 85.44 104 ALA A O 1
ATOM 750 N N . LYS A 1 105 ? -3.803 -2.136 -6.995 1.00 85.75 105 LYS A N 1
ATOM 751 C CA . LYS A 1 105 ? -4.753 -3.261 -6.932 1.00 85.75 105 LYS A CA 1
ATOM 752 C C . LYS A 1 105 ? -4.225 -4.439 -7.746 1.00 85.75 105 LYS A C 1
ATOM 754 O O . LYS A 1 105 ? -4.051 -5.531 -7.216 1.00 85.75 105 LYS A O 1
ATOM 759 N N . GLU A 1 106 ? -3.898 -4.186 -9.010 1.00 89.81 106 GLU A N 1
ATOM 760 C CA . GLU A 1 106 ? -3.388 -5.203 -9.923 1.00 89.81 106 GLU A CA 1
ATOM 761 C C . GLU A 1 106 ? -2.412 -4.594 -10.930 1.00 89.81 106 GLU A C 1
ATOM 763 O O . GLU A 1 106 ? -2.720 -3.606 -11.594 1.00 89.81 106 GLU A O 1
ATOM 768 N N . VAL A 1 107 ? -1.233 -5.204 -11.081 1.00 91.50 107 VAL A N 1
ATOM 769 C CA . VAL A 1 107 ? -0.144 -4.646 -11.902 1.00 91.50 107 VAL A CA 1
ATOM 770 C C . VAL A 1 107 ? -0.533 -4.516 -13.377 1.00 91.50 107 VAL A C 1
ATOM 772 O O . VAL A 1 107 ? -0.118 -3.560 -14.029 1.00 91.50 107 VAL A O 1
ATOM 775 N N . ARG A 1 108 ? -1.381 -5.417 -13.886 1.00 90.69 108 ARG A N 1
ATOM 776 C CA . ARG A 1 108 ? -1.886 -5.389 -15.267 1.00 90.69 108 ARG A CA 1
ATOM 777 C C . ARG A 1 108 ? -2.699 -4.129 -15.582 1.00 90.69 108 ARG A C 1
ATOM 779 O O . ARG A 1 108 ? -2.692 -3.673 -16.717 1.00 90.69 108 ARG A O 1
ATOM 786 N N . LEU A 1 109 ? -3.323 -3.516 -14.574 1.00 90.56 109 LEU A N 1
ATOM 787 C CA . LEU A 1 109 ? -4.071 -2.260 -14.715 1.00 90.56 109 LEU A CA 1
ATOM 788 C C . LEU A 1 109 ? -3.160 -1.020 -14.724 1.00 90.56 109 LEU A C 1
ATOM 790 O O . LEU A 1 109 ? -3.622 0.105 -14.916 1.00 90.56 109 LEU A O 1
ATOM 794 N N . CYS A 1 110 ? -1.861 -1.189 -14.475 1.00 91.19 110 CYS A N 1
ATOM 795 C CA . CYS A 1 110 ? -0.912 -0.089 -14.441 1.00 91.19 110 CYS A CA 1
ATOM 796 C C . CYS A 1 110 ? -0.513 0.358 -15.854 1.00 91.19 110 CYS A C 1
ATOM 798 O O . CYS A 1 110 ? 0.243 -0.332 -16.539 1.00 91.19 110 CYS A O 1
ATOM 800 N N . ARG A 1 111 ? -0.931 1.568 -16.243 1.00 90.38 111 ARG A N 1
ATOM 801 C CA . ARG A 1 111 ? -0.563 2.201 -17.526 1.00 90.38 111 ARG A CA 1
ATOM 802 C C . ARG A 1 111 ? 0.805 2.896 -17.521 1.00 90.38 111 ARG A C 1
ATOM 804 O O . ARG A 1 111 ? 1.329 3.233 -18.578 1.00 90.38 111 ARG A O 1
ATOM 811 N N . ASN A 1 112 ? 1.396 3.090 -16.343 1.00 91.12 112 ASN A N 1
ATOM 812 C CA . ASN A 1 112 ? 2.689 3.757 -16.194 1.00 91.12 112 ASN A CA 1
ATOM 813 C C . ASN A 1 112 ? 3.852 2.841 -16.610 1.00 91.12 112 ASN A C 1
ATOM 815 O O . ASN A 1 112 ? 3.736 1.609 -16.580 1.00 91.12 112 ASN A O 1
ATOM 819 N N . ALA A 1 113 ? 4.978 3.465 -16.959 1.00 93.25 113 ALA A N 1
ATOM 820 C CA . ALA A 1 113 ? 6.258 2.796 -17.157 1.00 93.25 113 ALA A CA 1
ATOM 821 C C . ALA A 1 113 ? 6.732 2.103 -15.868 1.00 93.25 113 ALA A C 1
ATOM 823 O O . ALA A 1 113 ? 6.403 2.530 -14.754 1.00 93.25 113 ALA A O 1
ATOM 824 N N . CYS A 1 114 ? 7.486 1.014 -16.018 1.00 95.19 114 CYS A N 1
ATOM 825 C CA . CYS A 1 114 ? 8.142 0.372 -14.888 1.00 95.19 114 CYS A CA 1
ATOM 826 C C . CYS A 1 114 ? 9.210 1.286 -14.282 1.00 95.19 114 CYS A C 1
ATOM 828 O O . CYS A 1 114 ? 9.975 1.905 -15.014 1.00 95.19 114 CYS A O 1
ATOM 830 N N . ARG A 1 115 ? 9.294 1.323 -12.949 1.00 93.81 115 ARG A N 1
ATOM 831 C CA . ARG A 1 115 ? 10.333 2.067 -12.228 1.00 93.81 115 ARG A CA 1
ATOM 832 C C . ARG A 1 115 ? 11.741 1.527 -12.495 1.00 93.81 115 ARG A C 1
ATOM 834 O O . ARG A 1 115 ? 12.677 2.312 -12.483 1.00 93.81 115 ARG A O 1
ATOM 841 N N . ASP A 1 116 ? 11.879 0.220 -12.710 1.00 95.50 116 ASP A N 1
ATOM 842 C CA . ASP A 1 116 ? 13.194 -0.417 -12.838 1.00 95.50 116 ASP A CA 1
ATOM 843 C C . ASP A 1 116 ? 13.670 -0.475 -14.297 1.00 95.50 116 ASP A C 1
ATOM 845 O O . ASP A 1 116 ? 14.815 -0.145 -14.572 1.00 95.50 116 ASP A O 1
ATOM 849 N N . CYS A 1 117 ? 12.808 -0.879 -15.242 1.00 95.12 117 CYS A N 1
ATOM 850 C CA . CYS A 1 117 ? 13.196 -1.029 -16.654 1.00 95.12 117 CYS A CA 1
ATOM 851 C C . CYS A 1 117 ? 12.629 0.024 -17.614 1.00 95.12 117 CYS A C 1
ATOM 853 O O . CYS A 1 117 ? 12.952 -0.011 -18.796 1.00 95.12 117 CYS A O 1
ATOM 855 N N . GLY A 1 118 ? 11.734 0.909 -17.167 1.00 94.94 118 GLY A N 1
ATOM 856 C CA . GLY A 1 118 ? 11.101 1.916 -18.029 1.00 94.94 118 GLY A CA 1
ATOM 857 C C . GLY A 1 118 ? 10.020 1.389 -18.986 1.00 94.94 118 GLY A C 1
ATOM 858 O O . GLY A 1 118 ? 9.286 2.176 -19.581 1.00 94.94 118 GLY A O 1
ATOM 859 N N . GLU A 1 119 ? 9.834 0.075 -19.117 1.00 95.12 119 GLU A N 1
ATOM 860 C CA . GLU A 1 119 ? 8.890 -0.482 -20.091 1.00 95.12 119 GLU A CA 1
ATOM 861 C C . GLU A 1 119 ? 7.429 -0.440 -19.616 1.00 95.12 119 GLU A C 1
ATOM 863 O O . GLU A 1 119 ? 7.102 -0.711 -18.453 1.00 95.12 119 GLU A O 1
ATOM 868 N N . LYS A 1 120 ? 6.507 -0.166 -20.551 1.00 92.31 120 LYS A N 1
ATOM 869 C CA . LYS A 1 120 ? 5.053 -0.205 -20.304 1.00 92.31 120 LYS A CA 1
ATOM 870 C C . LYS A 1 120 ? 4.485 -1.631 -20.288 1.00 92.31 120 LYS A C 1
ATOM 872 O O . LYS A 1 120 ? 3.460 -1.839 -19.648 1.00 92.31 120 LYS A O 1
ATOM 877 N N . GLY A 1 121 ? 5.144 -2.605 -20.917 1.00 92.25 121 GLY A N 1
ATOM 878 C CA . GLY A 1 121 ? 4.735 -4.020 -20.923 1.00 92.25 121 GLY A CA 1
ATOM 879 C C . GLY A 1 121 ? 5.228 -4.842 -19.724 1.00 92.25 121 GLY A C 1
ATOM 880 O O . GLY A 1 121 ? 4.916 -6.023 -19.613 1.00 92.25 121 GLY A O 1
ATOM 881 N N . CYS A 1 122 ? 5.996 -4.236 -18.816 1.00 94.31 122 CYS A N 1
ATOM 882 C CA . CYS A 1 122 ? 6.643 -4.953 -17.721 1.00 94.31 122 CYS A CA 1
ATOM 883 C C . CYS A 1 122 ? 5.641 -5.540 -16.705 1.00 94.31 122 CYS A C 1
ATOM 885 O O . CYS A 1 122 ? 4.699 -4.863 -16.280 1.00 94.31 122 CYS A O 1
ATOM 887 N N . ARG A 1 123 ? 5.916 -6.766 -16.230 1.00 93.31 123 ARG A N 1
ATOM 888 C CA . ARG A 1 123 ? 5.178 -7.443 -15.143 1.00 93.31 123 ARG A CA 1
ATOM 889 C C . ARG A 1 123 ? 5.392 -6.812 -13.754 1.00 93.31 123 ARG A C 1
ATOM 891 O O . ARG A 1 123 ? 4.654 -7.139 -12.826 1.00 93.31 123 ARG A O 1
ATOM 898 N N . GLY A 1 124 ? 6.339 -5.880 -13.614 1.00 93.88 124 GLY A N 1
ATOM 899 C CA . GLY A 1 124 ? 6.720 -5.226 -12.354 1.00 93.88 124 GLY A CA 1
ATOM 900 C C . GLY A 1 124 ? 7.800 -5.997 -11.593 1.00 93.88 124 GLY A C 1
ATOM 901 O O . GLY A 1 124 ? 8.475 -6.828 -12.180 1.00 93.88 124 GLY A O 1
ATOM 902 N N . ARG A 1 125 ? 7.992 -5.721 -10.300 1.00 94.75 125 ARG A N 1
ATOM 903 C CA . ARG A 1 125 ? 8.881 -6.508 -9.426 1.00 94.75 125 ARG A CA 1
ATOM 904 C C . ARG A 1 125 ? 8.232 -7.821 -8.989 1.00 94.75 125 ARG A C 1
ATOM 906 O O . ARG A 1 125 ? 7.028 -7.850 -8.704 1.00 94.75 125 ARG A O 1
ATOM 913 N N . ASN A 1 126 ? 9.032 -8.884 -8.877 1.00 94.69 126 ASN A N 1
ATOM 914 C CA . ASN A 1 126 ? 8.560 -10.180 -8.392 1.00 94.69 126 ASN A CA 1
ATOM 915 C C . ASN A 1 126 ? 8.260 -10.105 -6.878 1.00 94.69 126 ASN A C 1
ATOM 917 O O . ASN A 1 126 ? 9.152 -9.760 -6.103 1.00 94.69 126 ASN A O 1
ATOM 921 N N . PRO A 1 127 ? 7.038 -10.443 -6.415 1.00 91.38 127 PRO A N 1
ATOM 922 C CA . PRO A 1 127 ? 6.729 -10.486 -4.984 1.00 91.38 127 PRO A CA 1
ATOM 923 C C . PRO A 1 127 ? 7.561 -11.505 -4.191 1.00 91.38 127 PRO A C 1
ATOM 925 O O . PRO A 1 127 ? 7.757 -11.295 -2.999 1.00 91.38 127 PRO A O 1
ATOM 928 N N . LYS A 1 128 ? 8.050 -12.580 -4.826 1.00 93.94 128 LYS A N 1
ATOM 929 C CA . LYS A 1 128 ? 8.951 -13.559 -4.197 1.00 93.94 128 LYS A CA 1
ATOM 930 C C . LYS A 1 128 ? 10.358 -12.981 -3.962 1.00 93.94 128 LYS A C 1
ATOM 932 O O . LYS A 1 128 ? 11.109 -13.514 -3.155 1.00 93.94 128 LYS A O 1
ATOM 937 N N . SER A 1 129 ? 10.714 -11.890 -4.649 1.00 93.38 129 SER A N 1
ATOM 938 C CA . SER A 1 129 ? 12.057 -11.295 -4.629 1.00 93.38 129 SER A CA 1
ATOM 939 C C . SER A 1 129 ? 11.988 -9.761 -4.736 1.00 93.38 129 SER A C 1
ATOM 941 O O . SER A 1 129 ? 12.361 -9.196 -5.763 1.00 93.38 129 SER A O 1
ATOM 943 N N . PRO A 1 130 ? 11.512 -9.049 -3.694 1.00 90.31 130 PRO A N 1
ATOM 944 C CA . PRO A 1 130 ? 11.241 -7.604 -3.760 1.00 90.31 130 PRO A CA 1
ATOM 945 C C . PRO A 1 130 ? 12.497 -6.734 -3.942 1.00 90.31 130 PRO A C 1
ATOM 947 O O . PRO A 1 130 ? 12.406 -5.600 -4.430 1.00 90.31 130 PRO A O 1
ATOM 950 N N . ASN A 1 131 ? 13.653 -7.271 -3.548 1.00 92.50 131 ASN A N 1
ATOM 951 C CA . ASN A 1 131 ? 14.946 -6.597 -3.625 1.00 92.50 131 ASN A CA 1
ATOM 952 C C . ASN A 1 131 ? 15.562 -6.675 -5.028 1.00 92.50 131 ASN A C 1
ATOM 954 O O . ASN A 1 131 ? 16.393 -5.839 -5.365 1.00 92.50 131 ASN A O 1
ATOM 958 N N . ILE A 1 132 ? 15.134 -7.640 -5.847 1.00 94.19 132 ILE A N 1
ATOM 959 C CA . ILE A 1 132 ? 15.643 -7.833 -7.205 1.00 94.19 132 ILE A CA 1
ATOM 960 C C . ILE A 1 132 ? 14.798 -7.000 -8.178 1.00 94.19 132 ILE A C 1
ATOM 962 O O . ILE A 1 132 ? 13.570 -6.911 -8.058 1.00 94.19 132 ILE A O 1
ATOM 966 N N . GLY A 1 133 ? 15.463 -6.352 -9.136 1.00 94.69 133 GLY A N 1
ATOM 967 C CA . GLY A 1 133 ? 14.802 -5.561 -10.173 1.00 94.69 133 GLY A CA 1
ATOM 968 C C . GLY A 1 133 ? 13.939 -6.417 -11.105 1.00 94.69 133 GLY A C 1
ATOM 969 O O . GLY A 1 133 ? 14.130 -7.623 -11.243 1.00 94.69 133 GLY A O 1
ATOM 970 N N . CYS A 1 134 ? 12.982 -5.788 -11.792 1.00 95.00 134 CYS A N 1
ATOM 971 C CA . CYS A 1 134 ? 12.017 -6.511 -12.633 1.00 95.00 134 CYS A CA 1
ATOM 972 C C . CYS A 1 134 ? 12.614 -7.389 -13.756 1.00 95.00 134 CYS A C 1
ATOM 974 O O . CYS A 1 134 ? 11.970 -8.365 -14.138 1.00 95.00 134 CYS A O 1
ATOM 976 N N . ARG A 1 135 ? 13.800 -7.046 -14.286 1.00 93.31 135 ARG A N 1
ATOM 977 C CA . ARG A 1 135 ? 14.466 -7.775 -15.386 1.00 93.31 135 ARG A CA 1
ATOM 978 C C . ARG A 1 135 ? 15.261 -8.987 -14.914 1.00 93.31 135 ARG A C 1
ATOM 980 O O . ARG A 1 135 ? 15.336 -9.973 -15.629 1.00 93.31 135 ARG A O 1
ATOM 987 N N . GLU A 1 136 ? 15.853 -8.892 -13.732 1.00 94.25 136 GLU A N 1
ATOM 988 C CA . GLU A 1 136 ? 16.726 -9.927 -13.172 1.00 94.25 136 GLU A CA 1
ATOM 989 C C . GLU A 1 136 ? 15.937 -10.954 -12.348 1.00 94.25 136 GLU A C 1
ATOM 991 O O . GLU A 1 136 ? 16.360 -12.091 -12.162 1.00 94.25 136 GLU A O 1
ATOM 996 N N . ALA A 1 137 ? 14.745 -10.580 -11.880 1.00 92.62 137 ALA A N 1
ATOM 997 C CA . ALA A 1 137 ? 13.898 -11.477 -11.118 1.00 92.62 137 ALA A CA 1
ATOM 998 C C . ALA A 1 137 ? 13.369 -12.633 -11.985 1.00 92.62 137 ALA A C 1
ATOM 1000 O O . ALA A 1 137 ? 12.676 -12.422 -12.981 1.00 92.62 137 ALA A O 1
ATOM 1001 N N . ARG A 1 138 ? 13.615 -13.868 -11.542 1.00 90.81 138 ARG A N 1
ATOM 1002 C CA . ARG A 1 138 ? 13.033 -15.085 -12.124 1.00 90.81 138 ARG A CA 1
ATOM 1003 C C . ARG A 1 138 ? 11.565 -15.218 -11.710 1.00 90.81 138 ARG A C 1
ATOM 1005 O O . ARG A 1 138 ? 11.260 -15.032 -10.537 1.00 90.81 138 ARG A O 1
ATOM 1012 N N . TRP A 1 139 ? 10.659 -15.495 -12.652 1.00 84.75 139 TRP A N 1
ATOM 1013 C CA . TRP A 1 139 ? 9.195 -15.507 -12.430 1.00 84.75 139 TRP A CA 1
ATOM 1014 C C . TRP A 1 139 ? 8.575 -16.901 -12.284 1.00 84.75 139 TRP A C 1
ATOM 1016 O O . TRP A 1 139 ? 7.351 -16.999 -12.170 1.00 84.75 139 TRP A O 1
ATOM 1026 N N . ASP A 1 140 ? 9.416 -17.932 -12.273 1.00 82.69 140 ASP A N 1
ATOM 1027 C CA . ASP A 1 140 ? 9.030 -19.324 -12.040 1.00 82.69 140 ASP A CA 1
ATOM 1028 C C . ASP A 1 140 ? 8.573 -19.556 -10.578 1.00 82.69 140 ASP A C 1
ATOM 1030 O O . ASP A 1 140 ? 9.044 -18.858 -9.641 1.00 82.69 140 ASP A O 1
#

Radius of gyration: 33.72 Å; chains: 1; bounding box: 58×44×91 Å

pLDDT: mean 74.8, std 16.84, range [44.31, 95.5]

Foldseek 3Di:
DDDDDDDDDDDDDDDDDDDDDDDDDDDDDDDDDDDDDDDDDPDDPCPPPDVVVVVVVVVVVVVVVVVVVVVVPDPDDDDDDFFAQLFDRHTAPPCPDDDGQPRRVPVVSGQAAGPQPRDRPFRGDDPVCSPDGRVPDDND